Protein AF-A0A8J3U061-F1 (afdb_monomer_lite)

Sequence (105 aa):
MRLLDQWAEHLQRVRLTGVTIFLPFDFSDQCTAWLRVSSPNGSQTTVEAGWSSIEGWSFSPSDFAETATVHDFESVVNASVECDLGDLIAAVAQNRDSFALDASS

Radius of gyration: 13.74 Å; chains: 1; bounding box: 32×28×38 Å

Foldseek 3Di:
DLLLVVVLVVLVVCLVPQDWDWRWDAAAQQKTKIWTWGDNPSWKIKTFIWIARPHSVQDDSNPCPVRPDGDRTDTDPPRMDIDTSVVVSVVSVVVVVVVVVVVVD

pLDDT: mean 90.97, std 7.06, range [54.72, 98.0]

Organism: NCBI:txid58121

Secondary structure (DSSP, 8-state):
-HHHHHHHHHHHHHHHH---EEEEEEE-SS-EEEEEEE-TTSSEEEEEEEEES--TTSS-TTSHHHH----S-EEEEEEEEEEEHHHHHHHHHHHHHHHHHHTT-

Structure (mmCIF, N/CA/C/O backbone):
data_AF-A0A8J3U061-F1
#
_entry.id   AF-A0A8J3U061-F1
#
loop_
_atom_site.group_PDB
_atom_site.id
_atom_site.type_symbol
_atom_site.label_atom_id
_atom_site.label_alt_id
_atom_site.label_comp_id
_atom_site.label_asym_id
_atom_site.label_entity_id
_atom_site.label_seq_id
_atom_site.pdbx_PDB_ins_code
_atom_site.Cartn_x
_atom_site.Cartn_y
_atom_site.Cartn_z
_atom_site.occupancy
_atom_site.B_iso_or_equiv
_atom_site.auth_seq_id
_atom_site.auth_comp_id
_atom_site.auth_asym_id
_atom_site.auth_atom_id
_atom_site.pdbx_PDB_model_num
ATOM 1 N N . MET A 1 1 ? -9.186 -8.210 -10.712 1.00 81.00 1 MET A N 1
ATOM 2 C CA . MET A 1 1 ? -7.958 -7.510 -11.158 1.00 81.00 1 MET A CA 1
ATOM 3 C C . MET A 1 1 ? -6.858 -7.874 -10.174 1.00 81.00 1 MET A C 1
ATOM 5 O O . MET A 1 1 ? -6.948 -7.445 -9.031 1.00 81.00 1 MET A O 1
ATOM 9 N N . ARG A 1 2 ? -5.862 -8.682 -10.579 1.00 89.88 2 ARG A N 1
ATOM 10 C CA . ARG A 1 2 ? -4.987 -9.419 -9.639 1.00 89.88 2 ARG A CA 1
ATOM 11 C C . ARG A 1 2 ? -4.235 -8.537 -8.633 1.00 89.88 2 ARG A C 1
ATOM 13 O O . ARG A 1 2 ? -4.127 -8.932 -7.478 1.00 89.88 2 ARG A O 1
ATOM 20 N N . LEU A 1 3 ? -3.775 -7.353 -9.042 1.00 91.69 3 LEU A N 1
ATOM 21 C CA . LEU A 1 3 ? -3.094 -6.408 -8.148 1.00 91.69 3 LEU A CA 1
ATOM 22 C C . LEU A 1 3 ? -3.984 -5.999 -6.961 1.00 91.69 3 LEU A C 1
ATOM 24 O O . LEU A 1 3 ? -3.554 -6.086 -5.815 1.00 91.69 3 LEU A O 1
ATOM 28 N N . LEU A 1 4 ? -5.243 -5.617 -7.212 1.00 93.38 4 LEU A N 1
ATOM 29 C CA . LEU A 1 4 ? -6.161 -5.225 -6.133 1.00 93.38 4 LEU A CA 1
ATOM 30 C C . LEU A 1 4 ? -6.632 -6.410 -5.289 1.00 93.38 4 LEU A C 1
ATOM 32 O O . LEU A 1 4 ? -6.896 -6.238 -4.102 1.00 93.38 4 LEU A O 1
ATOM 36 N N . ASP A 1 5 ? -6.696 -7.612 -5.868 1.00 92.56 5 ASP A N 1
ATOM 37 C CA . ASP A 1 5 ? -6.931 -8.830 -5.087 1.00 92.56 5 ASP A CA 1
ATOM 38 C C . ASP A 1 5 ? -5.793 -9.044 -4.074 1.00 92.56 5 ASP A C 1
ATOM 40 O O . ASP A 1 5 ? -6.048 -9.248 -2.888 1.00 92.56 5 ASP A O 1
ATOM 44 N N . GLN A 1 6 ? -4.536 -8.870 -4.496 1.00 93.31 6 GLN A N 1
ATOM 45 C CA . GLN A 1 6 ? -3.390 -8.928 -3.587 1.00 93.31 6 GLN A CA 1
ATOM 46 C C . GLN A 1 6 ? -3.387 -7.799 -2.561 1.00 93.31 6 GLN A C 1
ATOM 48 O O . GLN A 1 6 ? -3.091 -8.051 -1.393 1.00 93.31 6 GLN A O 1
ATOM 53 N N . TRP A 1 7 ? -3.742 -6.571 -2.942 1.00 95.56 7 TRP A N 1
ATOM 54 C CA . TRP A 1 7 ? -3.888 -5.480 -1.975 1.00 95.56 7 TRP A CA 1
ATOM 55 C C . TRP A 1 7 ? -4.890 -5.844 -0.875 1.00 95.56 7 TRP A C 1
ATOM 57 O O . TRP A 1 7 ? -4.580 -5.700 0.308 1.00 95.56 7 TRP A O 1
ATOM 67 N N . ALA A 1 8 ? -6.056 -6.380 -1.246 1.00 94.06 8 ALA A N 1
ATOM 68 C CA . ALA A 1 8 ? -7.064 -6.818 -0.288 1.00 94.06 8 ALA A CA 1
ATOM 69 C C . ALA A 1 8 ? -6.529 -7.928 0.636 1.00 94.06 8 ALA A C 1
ATOM 71 O O . ALA A 1 8 ? -6.683 -7.832 1.853 1.00 94.06 8 ALA A O 1
ATOM 72 N N . GLU A 1 9 ? -5.842 -8.940 0.093 1.00 93.25 9 GLU A N 1
ATOM 73 C CA . GLU A 1 9 ? -5.206 -10.012 0.878 1.00 93.25 9 GLU A CA 1
ATOM 74 C C . GLU A 1 9 ? -4.203 -9.461 1.916 1.00 93.25 9 GLU A C 1
ATOM 76 O O . GLU A 1 9 ? -4.135 -9.952 3.047 1.00 93.25 9 GLU A O 1
ATOM 81 N N . HIS A 1 10 ? -3.434 -8.424 1.569 1.00 92.94 10 HIS A N 1
ATOM 82 C CA . HIS A 1 10 ? -2.471 -7.808 2.488 1.00 92.94 10 HIS A CA 1
ATOM 83 C C . HIS A 1 10 ? -3.147 -6.934 3.542 1.00 92.94 10 HIS A C 1
ATOM 85 O O . HIS A 1 10 ? -2.778 -7.002 4.713 1.00 92.94 10 HIS A O 1
ATOM 91 N N . LEU A 1 11 ? -4.168 -6.161 3.172 1.00 94.25 11 LEU A N 1
ATOM 92 C CA . LEU A 1 11 ? -4.932 -5.355 4.128 1.00 94.25 11 LEU A CA 1
ATOM 93 C C . LEU A 1 11 ? -5.663 -6.231 5.158 1.00 94.25 11 LEU A C 1
ATOM 95 O O . LEU A 1 11 ? -5.726 -5.882 6.336 1.00 94.25 11 LEU A O 1
ATOM 99 N N . GLN A 1 12 ? -6.141 -7.416 4.759 1.00 92.88 12 GLN A N 1
ATOM 100 C CA . GLN A 1 12 ? -6.670 -8.398 5.714 1.00 92.88 12 GLN A CA 1
ATOM 101 C C . GLN A 1 12 ? -5.591 -8.897 6.685 1.00 92.88 12 GLN A C 1
ATOM 103 O O . GLN A 1 12 ? -5.875 -9.083 7.867 1.00 92.88 12 GLN A O 1
ATOM 108 N N . ARG A 1 13 ? -4.340 -9.071 6.233 1.00 89.31 13 ARG A N 1
ATOM 109 C CA . ARG A 1 13 ? -3.226 -9.410 7.134 1.00 89.31 13 ARG A CA 1
ATOM 110 C C . ARG A 1 13 ? -2.955 -8.301 8.142 1.00 89.31 13 ARG A C 1
ATOM 112 O O . ARG A 1 13 ? -2.862 -8.614 9.324 1.00 89.31 13 ARG A O 1
ATOM 119 N N . VAL A 1 14 ? -2.919 -7.037 7.712 1.00 89.50 14 VAL A N 1
ATOM 120 C CA . VAL A 1 14 ? -2.782 -5.877 8.618 1.00 89.50 14 VAL A CA 1
ATOM 121 C C . VAL A 1 14 ? -3.831 -5.934 9.726 1.00 89.50 14 VAL A C 1
ATOM 123 O O . VAL A 1 14 ? -3.495 -5.803 10.899 1.00 89.50 14 VAL A O 1
ATOM 126 N N . ARG A 1 15 ? -5.089 -6.218 9.373 1.00 87.69 15 ARG A N 1
ATOM 127 C CA . ARG A 1 15 ? -6.191 -6.330 10.338 1.00 87.69 15 ARG A CA 1
ATOM 128 C C . ARG A 1 15 ? -5.972 -7.423 11.389 1.00 87.69 15 ARG A C 1
ATOM 130 O O . ARG A 1 15 ? -6.385 -7.257 12.532 1.00 87.69 15 ARG A O 1
ATOM 137 N N . LEU A 1 16 ? -5.372 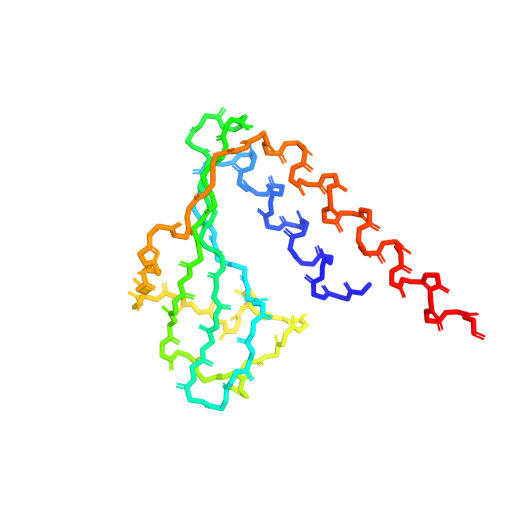-8.548 10.999 1.00 87.00 16 LEU A N 1
ATOM 138 C CA . LEU A 1 16 ? -5.193 -9.717 11.866 1.00 87.00 16 LEU A CA 1
ATOM 139 C C . LEU A 1 16 ? -3.927 -9.649 12.724 1.00 87.00 16 LEU A C 1
ATOM 141 O O . LEU A 1 16 ? -3.910 -10.207 13.818 1.00 87.00 16 LEU A O 1
ATOM 145 N N . THR A 1 17 ? -2.864 -9.021 12.223 1.00 87.25 17 THR A N 1
ATOM 146 C CA . THR A 1 17 ? -1.531 -9.094 12.841 1.00 87.25 17 THR A CA 1
ATOM 147 C C . THR A 1 17 ? -0.971 -7.741 13.270 1.00 87.25 17 THR A C 1
ATOM 149 O O . THR A 1 17 ? 0.035 -7.712 13.974 1.00 87.25 17 THR A O 1
ATOM 152 N N . GLY A 1 18 ? -1.581 -6.630 12.848 1.00 85.00 18 GLY A N 1
ATOM 153 C CA . GLY A 1 18 ? -1.094 -5.273 13.114 1.00 85.00 18 GLY A CA 1
ATOM 154 C C . GLY A 1 18 ? 0.214 -4.924 12.396 1.00 85.00 18 GLY A C 1
ATOM 155 O O . GLY A 1 18 ? 0.848 -3.923 12.723 1.00 85.00 18 GLY A O 1
ATOM 156 N N . VAL A 1 19 ? 0.651 -5.751 11.439 1.00 89.25 19 VAL A N 1
ATOM 157 C CA . VAL A 1 19 ? 1.899 -5.525 10.696 1.00 89.25 19 VAL A CA 1
ATOM 158 C C . VAL A 1 19 ? 1.783 -4.336 9.749 1.00 89.25 19 VAL A C 1
ATOM 160 O O . VAL A 1 19 ? 0.703 -4.016 9.255 1.00 89.25 19 VAL A O 1
ATOM 163 N N . THR A 1 20 ? 2.924 -3.724 9.445 1.00 92.88 20 THR A N 1
ATOM 164 C CA . THR A 1 20 ? 3.046 -2.765 8.344 1.00 92.88 20 THR A CA 1
ATOM 165 C C . THR A 1 20 ? 3.207 -3.512 7.023 1.00 92.88 20 THR A C 1
ATOM 167 O O . THR A 1 20 ? 3.977 -4.470 6.941 1.00 92.88 20 THR A O 1
ATOM 170 N N . ILE A 1 21 ? 2.509 -3.061 5.984 1.00 94.69 21 ILE A N 1
ATOM 171 C CA . ILE A 1 21 ? 2.625 -3.578 4.613 1.00 94.69 21 ILE A CA 1
ATOM 172 C C . ILE A 1 21 ? 2.968 -2.451 3.635 1.00 94.69 21 ILE A C 1
ATOM 174 O O . ILE A 1 21 ? 2.802 -1.271 3.951 1.00 94.69 21 ILE A O 1
ATOM 178 N N . PHE A 1 22 ? 3.382 -2.836 2.429 1.00 95.88 22 PHE A N 1
ATOM 179 C CA . PHE A 1 22 ? 3.634 -1.929 1.314 1.00 95.88 22 PHE A CA 1
ATOM 180 C C . PHE A 1 22 ? 2.809 -2.355 0.099 1.00 95.88 22 PHE A C 1
ATOM 182 O O . PHE A 1 22 ? 2.779 -3.537 -0.237 1.00 95.88 22 PHE A O 1
ATOM 189 N N . LEU A 1 23 ? 2.130 -1.402 -0.541 1.00 96.44 23 LEU A N 1
ATOM 190 C CA . LEU A 1 23 ? 1.254 -1.634 -1.693 1.00 96.44 23 LEU A CA 1
ATOM 191 C C . LEU A 1 23 ? 1.724 -0.784 -2.892 1.00 96.44 23 LEU A C 1
ATOM 193 O O . LEU A 1 23 ? 1.690 0.444 -2.784 1.00 96.44 23 LEU A O 1
ATOM 197 N N . PRO A 1 24 ? 2.175 -1.378 -4.013 1.00 96.12 24 PRO A N 1
ATOM 198 C CA . PRO A 1 24 ? 2.754 -0.627 -5.131 1.00 96.12 24 PRO A CA 1
ATOM 199 C C . PRO A 1 24 ? 1.671 -0.066 -6.052 1.00 96.12 24 PRO A C 1
ATOM 201 O O . PRO A 1 24 ? 0.759 -0.806 -6.431 1.00 96.12 24 PRO A O 1
ATOM 204 N N . PHE A 1 25 ? 1.776 1.209 -6.440 1.00 93.56 25 PHE A N 1
ATOM 205 C CA . PHE A 1 25 ? 0.758 1.887 -7.260 1.00 93.56 25 PHE A CA 1
ATOM 206 C C . PHE A 1 25 ? 1.287 2.675 -8.471 1.00 93.56 25 PHE A C 1
ATOM 208 O O . PHE A 1 25 ? 0.483 3.039 -9.326 1.00 93.56 25 PHE A O 1
ATOM 215 N N . ASP A 1 26 ? 2.597 2.913 -8.576 1.00 92.69 26 ASP A N 1
ATOM 216 C CA . ASP A 1 26 ? 3.238 3.510 -9.758 1.00 92.69 26 ASP A CA 1
ATOM 217 C C . ASP 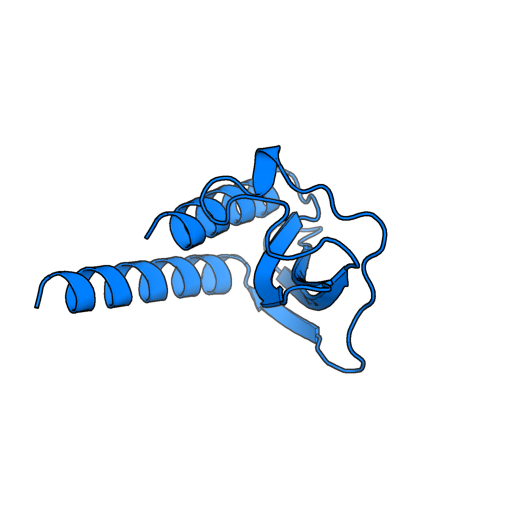A 1 26 ? 4.552 2.773 -10.047 1.00 92.69 26 ASP A C 1
ATOM 219 O O . ASP A 1 26 ? 5.379 2.619 -9.148 1.00 92.69 26 ASP A O 1
ATOM 223 N N . PHE A 1 27 ? 4.721 2.297 -11.281 1.00 91.00 27 PHE A N 1
ATOM 224 C CA . PHE A 1 27 ? 5.770 1.361 -11.701 1.00 91.00 27 PHE A CA 1
ATOM 225 C C . PHE A 1 27 ? 6.706 2.042 -12.702 1.00 91.00 27 PHE A C 1
ATOM 227 O O . PHE A 1 27 ? 6.744 1.687 -13.880 1.00 91.00 27 PHE A O 1
ATOM 234 N N . SER A 1 28 ? 7.429 3.058 -12.239 1.00 89.19 28 SER A N 1
ATOM 235 C CA . SER A 1 28 ? 8.423 3.753 -13.057 1.00 89.19 28 SER A CA 1
ATOM 236 C C . SER A 1 28 ? 9.653 2.869 -13.297 1.00 89.19 28 SER A C 1
ATOM 238 O O . SER A 1 28 ? 9.974 1.982 -12.505 1.00 89.19 28 SER A O 1
ATOM 240 N N . ASP A 1 29 ? 10.381 3.123 -14.386 1.00 88.31 29 ASP A N 1
ATOM 241 C CA . ASP A 1 29 ? 11.561 2.329 -14.749 1.00 88.31 29 ASP A CA 1
ATOM 242 C C . ASP A 1 29 ? 12.651 2.372 -13.668 1.00 88.31 29 ASP A C 1
ATOM 244 O O . ASP A 1 29 ? 13.347 1.385 -13.461 1.00 88.31 29 ASP A O 1
ATOM 248 N N . GLN A 1 30 ? 12.771 3.502 -12.962 1.00 89.50 30 GLN A N 1
ATOM 249 C CA . GLN A 1 30 ? 13.868 3.769 -12.023 1.00 89.50 30 GLN A CA 1
ATOM 250 C C . GLN A 1 30 ? 13.471 3.662 -10.546 1.00 89.50 30 GLN A C 1
ATOM 252 O O . GLN A 1 30 ? 14.339 3.697 -9.677 1.00 89.50 30 GLN A O 1
ATOM 257 N N . CYS A 1 31 ? 12.176 3.615 -10.243 1.00 92.81 31 CYS A N 1
ATOM 258 C CA . CYS A 1 31 ? 11.654 3.548 -8.880 1.00 92.81 31 CYS A CA 1
ATOM 259 C C . CYS A 1 31 ? 10.187 3.116 -8.891 1.00 92.81 31 CYS A C 1
ATOM 261 O O . CYS A 1 31 ? 9.516 3.161 -9.919 1.00 92.81 31 CYS A O 1
ATOM 263 N N . THR A 1 32 ? 9.663 2.752 -7.728 1.00 95.06 32 THR A N 1
ATOM 264 C CA . THR A 1 32 ? 8.250 2.397 -7.572 1.00 95.06 32 THR A CA 1
ATOM 265 C C . THR A 1 32 ? 7.637 3.259 -6.479 1.00 95.06 32 THR A C 1
ATOM 267 O O . THR A 1 32 ? 8.259 3.467 -5.431 1.00 95.06 32 THR A O 1
ATOM 270 N N . ALA A 1 33 ? 6.422 3.760 -6.707 1.00 96.44 33 ALA A N 1
ATOM 271 C CA . ALA A 1 33 ? 5.646 4.412 -5.659 1.00 96.44 33 ALA A CA 1
ATOM 272 C C . ALA A 1 33 ? 4.868 3.372 -4.851 1.00 96.44 33 ALA A C 1
ATOM 274 O O . ALA A 1 33 ? 4.202 2.489 -5.405 1.00 96.44 33 ALA A O 1
ATOM 275 N N . TRP A 1 34 ? 4.925 3.508 -3.531 1.00 97.25 34 TRP A N 1
ATOM 276 C CA . TRP A 1 34 ? 4.317 2.581 -2.585 1.00 97.25 34 TRP A CA 1
ATOM 277 C C . TRP A 1 34 ? 3.429 3.318 -1.593 1.00 97.25 34 TRP A C 1
ATOM 279 O O . TRP A 1 34 ? 3.734 4.432 -1.165 1.00 97.25 34 TRP A O 1
ATOM 289 N N . LEU A 1 35 ? 2.357 2.654 -1.174 1.00 97.62 35 LEU A N 1
ATOM 290 C CA . LEU A 1 35 ? 1.618 3.006 0.029 1.00 97.62 35 LEU A CA 1
ATOM 291 C C . LEU A 1 35 ? 2.151 2.167 1.189 1.00 97.62 35 LEU A C 1
ATOM 293 O O . LEU A 1 35 ? 2.017 0.942 1.171 1.00 97.62 35 LEU A O 1
ATOM 297 N N . ARG A 1 36 ? 2.724 2.813 2.204 1.00 97.19 36 ARG A N 1
ATOM 298 C CA . ARG A 1 36 ? 3.005 2.193 3.501 1.00 97.19 36 ARG A CA 1
ATOM 299 C C . ARG A 1 36 ? 1.732 2.235 4.334 1.00 97.19 36 ARG A C 1
ATOM 301 O O . ARG A 1 36 ? 1.244 3.315 4.653 1.00 97.19 36 ARG A O 1
ATOM 308 N N . VAL A 1 37 ? 1.202 1.068 4.688 1.00 96.50 37 VAL A N 1
ATOM 309 C CA . VAL A 1 37 ? -0.022 0.946 5.491 1.00 96.50 37 VAL A CA 1
ATOM 310 C C . VAL A 1 37 ? 0.321 0.315 6.827 1.00 96.50 37 VAL A C 1
ATOM 312 O O . VAL A 1 37 ? 0.902 -0.768 6.869 1.00 96.50 37 VAL A O 1
ATOM 315 N N . SER A 1 38 ? -0.056 0.978 7.915 1.00 94.06 38 SER A N 1
ATOM 316 C CA . SER A 1 38 ? 0.112 0.465 9.277 1.00 94.06 38 SER A CA 1
ATOM 317 C C . SER A 1 38 ? -1.182 0.619 10.071 1.00 94.06 38 SER A C 1
ATOM 319 O O . SER A 1 38 ? -1.865 1.636 9.954 1.00 94.06 38 SER A O 1
ATOM 321 N N . SER A 1 39 ? -1.544 -0.395 10.862 1.00 92.62 39 SER A N 1
ATOM 322 C CA . SER A 1 39 ? -2.689 -0.347 11.784 1.00 92.62 39 SER A CA 1
ATOM 323 C C . SER A 1 39 ? -2.325 -1.031 13.103 1.00 92.62 39 SER A C 1
ATOM 325 O O . SER A 1 39 ? -2.597 -2.219 13.276 1.00 92.62 39 SER A O 1
ATOM 327 N N . PRO A 1 40 ? -1.719 -0.309 14.061 1.00 85.19 40 PRO A N 1
ATOM 328 C CA . PRO A 1 40 ? -1.295 -0.903 15.331 1.00 85.19 40 PRO A CA 1
ATOM 329 C C . PRO A 1 40 ? -2.447 -1.537 16.126 1.00 85.19 40 PRO A C 1
ATOM 331 O O . PRO A 1 40 ? -2.239 -2.496 16.861 1.00 85.19 40 PRO A O 1
ATOM 334 N N . ASN A 1 41 ? -3.666 -1.008 15.963 1.00 83.75 41 ASN A N 1
ATOM 335 C CA . ASN A 1 41 ? -4.853 -1.406 16.725 1.00 83.75 41 ASN A CA 1
ATOM 336 C C . ASN A 1 41 ? -5.892 -2.177 15.884 1.00 83.75 41 ASN A C 1
ATOM 338 O O . ASN A 1 41 ? -6.974 -2.476 16.384 1.00 83.75 41 ASN A O 1
ATOM 342 N N . GLY A 1 42 ? -5.604 -2.460 14.606 1.00 79.06 42 GLY A N 1
ATOM 343 C CA . GLY A 1 42 ? -6.495 -3.195 13.695 1.00 79.06 42 GLY A CA 1
ATOM 344 C C . GLY A 1 42 ? -7.783 -2.467 13.275 1.00 79.06 42 GLY A C 1
ATOM 345 O O . GLY A 1 42 ? -8.641 -3.085 12.641 1.00 79.06 42 GLY A O 1
ATOM 346 N N . SER A 1 43 ? -7.939 -1.186 13.630 1.00 86.69 43 SER A N 1
ATOM 347 C CA . SER A 1 43 ? -9.088 -0.338 13.274 1.00 86.69 43 SER A CA 1
ATOM 348 C C . SER A 1 43 ? -8.643 0.937 12.564 1.00 86.69 43 SER A C 1
ATOM 350 O O . SER A 1 43 ? -8.801 1.048 11.356 1.00 86.69 43 SER A O 1
ATOM 352 N N . GLN A 1 44 ? -8.012 1.873 13.274 1.00 93.25 44 GLN A N 1
ATOM 353 C CA . GLN A 1 44 ? -7.382 3.035 12.652 1.00 93.25 44 GLN A CA 1
ATOM 354 C C . GLN A 1 44 ? -6.121 2.616 11.907 1.00 93.25 44 GLN A C 1
ATOM 356 O O . GLN A 1 44 ? -5.275 1.893 12.446 1.00 93.25 44 GLN A O 1
ATOM 361 N N . THR A 1 45 ? -5.992 3.088 10.674 1.00 95.19 45 THR A N 1
ATOM 362 C CA . THR A 1 45 ? -4.820 2.872 9.841 1.00 95.19 45 THR A CA 1
ATOM 363 C C . THR A 1 45 ? -4.240 4.206 9.399 1.00 95.19 45 THR A C 1
ATOM 365 O O . THR A 1 45 ? -4.969 5.152 9.103 1.00 95.19 45 THR A O 1
ATOM 368 N N . THR A 1 46 ? -2.917 4.257 9.319 1.00 96.81 46 THR A N 1
ATOM 369 C CA . THR A 1 46 ? -2.189 5.331 8.650 1.00 96.81 46 THR A CA 1
ATOM 370 C C . THR A 1 46 ? -1.713 4.807 7.303 1.00 96.81 46 THR A C 1
ATOM 372 O O . THR A 1 46 ? -1.103 3.733 7.235 1.00 96.81 46 THR A O 1
ATOM 375 N N . VAL A 1 47 ? -2.002 5.560 6.245 1.00 97.38 47 VAL A N 1
ATOM 376 C CA . VAL A 1 47 ? -1.537 5.303 4.881 1.00 97.38 47 VAL A CA 1
ATOM 377 C C . VAL A 1 47 ? -0.612 6.436 4.468 1.00 97.38 47 VAL A C 1
ATOM 379 O O . VAL A 1 47 ? -1.026 7.592 4.443 1.00 97.38 47 VAL A O 1
ATOM 382 N N . GLU A 1 48 ? 0.625 6.105 4.116 1.00 98.00 48 GLU A N 1
ATOM 383 C CA . GLU A 1 48 ? 1.631 7.064 3.660 1.00 98.00 48 GLU A CA 1
ATOM 384 C C . GLU A 1 48 ? 2.077 6.728 2.243 1.00 98.00 48 GLU A C 1
ATOM 386 O O . GLU A 1 48 ? 2.466 5.592 1.971 1.00 98.00 48 GLU A O 1
ATOM 391 N N . ALA A 1 49 ? 2.068 7.713 1.349 1.00 97.75 49 ALA A N 1
ATOM 392 C CA . ALA A 1 49 ? 2.667 7.567 0.031 1.00 97.75 49 ALA A CA 1
ATOM 393 C C . ALA A 1 49 ? 4.169 7.862 0.092 1.00 97.75 49 ALA A C 1
ATOM 395 O O . ALA A 1 49 ? 4.617 8.799 0.758 1.00 97.75 49 ALA A O 1
ATOM 396 N N . GLY A 1 50 ? 4.948 7.071 -0.633 1.00 97.31 50 GLY A N 1
ATOM 397 C CA . GLY A 1 50 ? 6.392 7.215 -0.698 1.00 97.31 50 GLY A CA 1
ATOM 398 C C . GLY A 1 50 ? 6.999 6.484 -1.881 1.00 97.31 50 GLY A C 1
ATOM 399 O O . GLY A 1 50 ? 6.293 5.900 -2.705 1.00 97.31 50 GLY A O 1
ATOM 400 N N . TRP A 1 51 ? 8.321 6.518 -1.936 1.00 96.94 51 TRP A N 1
ATOM 401 C CA . TRP A 1 51 ? 9.121 5.924 -2.997 1.00 96.94 51 TRP A CA 1
ATOM 402 C C . TRP A 1 51 ? 10.055 4.861 -2.436 1.00 96.94 51 TRP A C 1
ATOM 404 O O . TRP A 1 51 ? 10.449 4.909 -1.274 1.00 96.94 51 TRP A O 1
ATOM 414 N N . SER A 1 52 ? 10.414 3.909 -3.284 1.00 96.38 52 SER A N 1
ATOM 415 C CA . SER A 1 52 ? 11.525 2.985 -3.072 1.00 96.38 52 SER A CA 1
ATOM 416 C C . SER A 1 52 ? 12.297 2.867 -4.379 1.00 96.38 52 SER A C 1
ATOM 418 O O . SER A 1 52 ? 11.70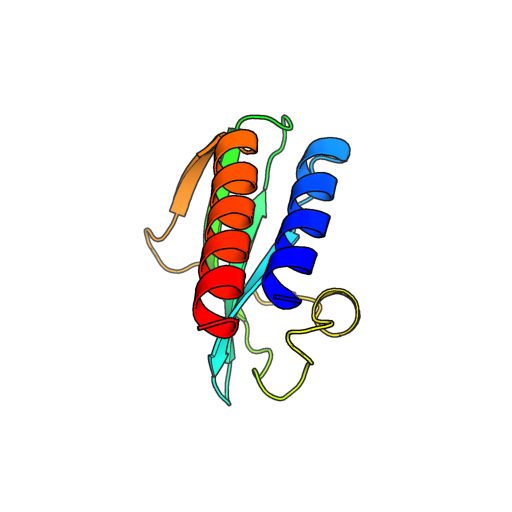8 2.981 -5.459 1.00 96.38 52 SER A O 1
ATOM 420 N N . SER A 1 53 ? 13.602 2.614 -4.288 1.00 95.38 53 SER A N 1
ATOM 421 C CA . SER A 1 53 ? 14.480 2.445 -5.452 1.00 95.38 53 SER A CA 1
ATOM 422 C C . SER A 1 53 ? 14.241 1.126 -6.196 1.00 95.38 53 SER A C 1
ATOM 424 O O . SER A 1 53 ? 14.942 0.839 -7.161 1.00 95.38 53 SER A O 1
ATOM 426 N N . ILE A 1 54 ? 13.277 0.304 -5.760 1.00 92.81 54 ILE A N 1
ATOM 427 C CA . ILE A 1 54 ? 12.838 -0.880 -6.504 1.00 92.81 54 ILE A CA 1
ATOM 428 C C . ILE A 1 54 ? 12.304 -0.428 -7.866 1.00 92.81 54 ILE A C 1
ATOM 430 O O . ILE A 1 54 ? 11.301 0.282 -7.951 1.00 92.81 54 ILE A O 1
ATOM 434 N N . GLU A 1 55 ? 12.965 -0.859 -8.932 1.00 92.88 55 GLU A N 1
ATOM 435 C CA . GLU A 1 55 ? 12.579 -0.574 -10.313 1.00 92.88 55 GLU A CA 1
ATOM 436 C C . GLU A 1 55 ? 11.255 -1.277 -10.649 1.00 92.88 55 GLU A C 1
ATOM 438 O O . GLU A 1 55 ? 11.088 -2.465 -10.360 1.00 92.88 55 GLU A O 1
ATOM 443 N N . GLY A 1 56 ? 10.307 -0.580 -11.279 1.00 87.44 56 GLY A N 1
ATOM 444 C CA . GLY A 1 56 ? 8.959 -1.103 -11.539 1.00 87.44 56 GLY A CA 1
ATOM 445 C C . GLY A 1 56 ? 8.914 -2.304 -12.490 1.00 87.44 56 GLY A C 1
ATOM 446 O O . GLY A 1 56 ? 7.964 -3.082 -12.452 1.00 87.44 56 GLY A O 1
ATOM 447 N N . TRP A 1 57 ? 9.954 -2.495 -13.309 1.00 87.31 57 TRP A N 1
ATOM 448 C CA . TRP A 1 57 ? 10.109 -3.662 -14.185 1.00 87.31 57 TRP A CA 1
ATOM 449 C C . TRP A 1 57 ? 10.738 -4.875 -13.483 1.00 87.31 57 TRP A C 1
ATOM 451 O O . TRP A 1 57 ? 10.718 -5.976 -14.035 1.00 87.31 57 TRP A O 1
ATOM 461 N N . SER A 1 58 ? 11.309 -4.695 -12.287 1.00 88.75 58 SER A N 1
ATOM 462 C CA . SER A 1 58 ? 12.058 -5.747 -11.584 1.00 88.75 58 SER A CA 1
ATOM 463 C C . SER A 1 58 ? 11.164 -6.798 -10.916 1.00 88.75 58 SER A C 1
ATOM 465 O O . SER A 1 58 ? 11.650 -7.859 -10.524 1.00 88.75 58 SER A O 1
ATOM 467 N N . PHE A 1 59 ? 9.859 -6.536 -10.809 1.00 87.25 59 PHE A N 1
ATOM 468 C CA . PHE A 1 59 ? 8.901 -7.426 -10.164 1.00 87.25 59 PHE A CA 1
ATOM 469 C C . PHE A 1 59 ? 7.564 -7.458 -10.910 1.00 87.25 59 PHE A C 1
ATOM 471 O O . PHE A 1 59 ? 7.216 -6.545 -11.655 1.00 87.25 59 PHE A O 1
ATOM 478 N N . SER A 1 60 ? 6.795 -8.532 -10.714 1.00 86.94 60 SER A N 1
ATOM 479 C CA . SER A 1 60 ? 5.470 -8.640 -11.324 1.00 86.94 60 SER A CA 1
ATOM 480 C C . SER A 1 60 ? 4.426 -7.942 -10.450 1.00 86.94 60 SER A C 1
ATOM 482 O O . SER A 1 60 ? 4.254 -8.349 -9.299 1.00 86.94 60 SER A O 1
ATOM 484 N N . PRO A 1 61 ? 3.631 -6.986 -10.969 1.00 85.00 61 PRO A N 1
ATOM 485 C CA . PRO A 1 61 ? 2.526 -6.394 -10.210 1.00 85.00 61 PRO A CA 1
ATOM 486 C C . PRO A 1 61 ? 1.484 -7.424 -9.751 1.00 85.00 61 PRO A C 1
ATOM 488 O O . PRO A 1 61 ? 0.768 -7.202 -8.781 1.00 85.00 61 PRO A O 1
ATOM 491 N N . SER A 1 62 ? 1.382 -8.562 -10.445 1.00 84.81 62 SER A N 1
ATOM 492 C CA . SER A 1 62 ? 0.492 -9.664 -10.073 1.00 84.81 62 SER A CA 1
ATOM 493 C C . SER A 1 62 ? 1.053 -10.585 -8.986 1.00 84.81 62 SER A C 1
ATOM 495 O O . SER A 1 62 ? 0.354 -11.530 -8.612 1.00 84.81 62 SER A O 1
ATOM 497 N N . ASP A 1 63 ? 2.288 -10.345 -8.526 1.00 86.44 63 ASP A N 1
ATOM 498 C CA . ASP A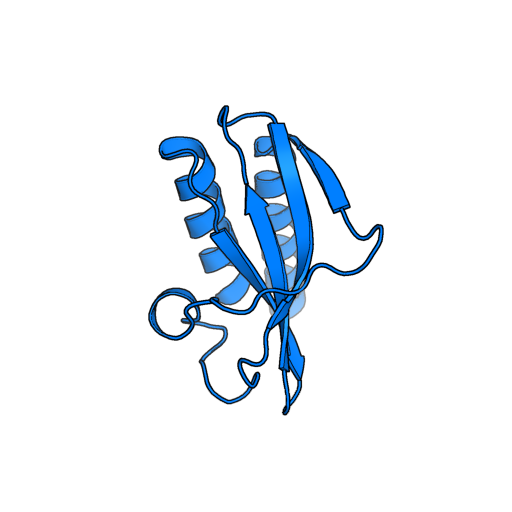 1 63 ? 2.988 -11.133 -7.506 1.00 86.44 63 ASP A CA 1
ATOM 499 C C . ASP A 1 63 ? 4.003 -10.332 -6.674 1.00 86.44 63 ASP A C 1
ATOM 501 O O . ASP A 1 63 ? 5.052 -10.831 -6.262 1.00 86.44 63 ASP A O 1
ATOM 505 N N . PHE A 1 64 ? 3.707 -9.055 -6.423 1.00 87.81 64 PHE A N 1
ATOM 506 C CA . PHE A 1 64 ? 4.657 -8.136 -5.785 1.00 87.81 64 PHE A CA 1
ATOM 507 C C . PHE A 1 64 ? 5.051 -8.570 -4.364 1.00 87.81 64 PHE A C 1
ATOM 509 O O . PHE A 1 64 ? 6.135 -8.257 -3.895 1.00 87.81 64 PHE A O 1
ATOM 516 N N . ALA A 1 65 ? 4.186 -9.308 -3.673 1.00 78.94 65 ALA A N 1
ATOM 517 C CA . ALA A 1 65 ? 4.408 -9.746 -2.300 1.00 78.94 65 ALA A CA 1
ATOM 518 C C . ALA A 1 65 ? 5.551 -10.751 -2.137 1.00 78.94 65 ALA A C 1
ATOM 520 O O . ALA A 1 65 ? 6.223 -10.753 -1.108 1.00 78.94 65 ALA A O 1
ATOM 521 N N . GLU A 1 66 ? 5.740 -11.622 -3.128 1.00 74.69 66 GLU A N 1
ATOM 522 C CA . GLU A 1 66 ? 6.825 -12.606 -3.131 1.00 74.69 66 GLU A CA 1
ATOM 523 C C . GLU A 1 66 ? 8.106 -12.031 -3.740 1.00 74.69 66 GLU A C 1
ATOM 525 O O . GLU A 1 66 ? 9.205 -12.507 -3.460 1.00 74.69 66 GLU A O 1
ATOM 530 N N . THR A 1 67 ? 7.968 -10.992 -4.566 1.00 75.44 67 THR A N 1
ATOM 531 C CA . THR A 1 67 ? 9.033 -10.514 -5.453 1.00 75.44 67 THR A CA 1
ATOM 532 C C . THR A 1 67 ? 9.606 -9.149 -5.074 1.00 75.44 67 THR A C 1
ATOM 534 O O . THR A 1 67 ? 10.692 -8.810 -5.536 1.00 75.44 67 THR A O 1
ATOM 537 N N . ALA A 1 68 ? 8.942 -8.385 -4.205 1.00 82.50 68 ALA A N 1
ATOM 538 C CA . ALA A 1 68 ? 9.389 -7.066 -3.776 1.00 82.50 68 ALA A CA 1
ATOM 539 C C . ALA A 1 68 ? 9.408 -6.955 -2.245 1.00 82.50 68 ALA A C 1
ATOM 541 O O . ALA A 1 68 ? 8.399 -7.132 -1.565 1.00 82.50 68 ALA A O 1
ATOM 542 N N . THR A 1 69 ? 10.578 -6.627 -1.692 1.00 88.44 69 THR A N 1
ATOM 543 C CA . THR A 1 69 ? 10.742 -6.319 -0.265 1.00 88.44 69 THR A CA 1
ATOM 544 C C . THR A 1 69 ? 11.264 -4.896 -0.118 1.00 88.44 69 THR A C 1
ATOM 546 O O . THR A 1 69 ? 12.392 -4.595 -0.501 1.00 88.44 69 THR A O 1
ATOM 549 N N . VAL A 1 70 ? 10.430 -4.011 0.427 1.00 92.69 70 VAL A N 1
ATOM 550 C CA . VAL A 1 70 ? 10.748 -2.585 0.569 1.00 92.69 70 VAL A CA 1
ATOM 551 C C . VAL A 1 70 ? 11.614 -2.358 1.811 1.00 92.69 70 VAL A C 1
ATOM 553 O O . VAL A 1 70 ? 11.175 -2.610 2.934 1.00 92.69 70 VAL A O 1
ATOM 556 N N . HIS A 1 71 ? 12.835 -1.854 1.616 1.00 92.81 71 HIS A N 1
ATOM 557 C CA . HIS A 1 71 ? 13.794 -1.573 2.697 1.00 92.81 71 HIS A CA 1
ATOM 558 C C . HIS A 1 71 ? 14.220 -0.101 2.784 1.00 92.81 71 HIS A C 1
ATOM 560 O O . HIS A 1 71 ? 14.695 0.338 3.828 1.00 92.81 71 HIS A O 1
ATOM 566 N N . ASP A 1 72 ? 14.037 0.658 1.708 1.00 95.38 72 ASP A N 1
ATOM 567 C CA . ASP A 1 72 ? 14.529 2.020 1.492 1.00 95.38 72 ASP A CA 1
ATOM 568 C C . ASP A 1 72 ? 13.375 3.014 1.274 1.00 95.38 72 ASP A C 1
ATOM 570 O O . ASP A 1 72 ? 13.476 3.941 0.480 1.00 95.38 72 ASP A O 1
ATOM 574 N N . PHE A 1 73 ? 12.247 2.794 1.955 1.00 96.44 73 PHE A N 1
ATOM 575 C CA . PHE A 1 73 ? 11.055 3.623 1.785 1.00 96.44 73 PHE A CA 1
ATOM 576 C C . PHE A 1 73 ? 11.290 5.077 2.216 1.00 96.44 73 PHE A C 1
ATOM 578 O O . PHE A 1 73 ? 11.561 5.348 3.390 1.00 96.44 73 PHE A O 1
ATOM 585 N N . GLU A 1 74 ? 11.066 6.008 1.292 1.00 96.75 74 GLU A N 1
ATOM 586 C CA . GLU A 1 74 ? 11.097 7.449 1.532 1.00 96.75 74 GLU A CA 1
ATOM 587 C C . GLU A 1 74 ? 9.687 8.047 1.423 1.00 96.75 74 GLU A C 1
ATOM 589 O O . GLU A 1 74 ? 9.099 8.098 0.341 1.00 96.75 74 GLU A O 1
ATOM 594 N N . SER A 1 75 ? 9.132 8.517 2.547 1.00 96.38 75 SER A N 1
ATOM 595 C CA . SER A 1 75 ? 7.811 9.161 2.572 1.00 96.38 75 SER A CA 1
ATOM 596 C C . SER A 1 75 ? 7.812 10.473 1.782 1.00 96.38 75 SER A C 1
ATOM 598 O O . SER A 1 75 ? 8.687 11.323 1.961 1.00 96.38 75 SER A O 1
ATOM 600 N N . VAL A 1 76 ? 6.761 10.702 0.994 1.00 96.44 76 VAL A N 1
ATOM 601 C CA . VAL A 1 76 ? 6.487 12.023 0.421 1.00 96.44 76 VAL A CA 1
ATOM 602 C C . VAL A 1 76 ? 5.956 12.945 1.522 1.00 96.44 76 VAL A C 1
ATOM 604 O O . VAL A 1 76 ? 5.054 12.597 2.289 1.00 96.44 76 VAL A O 1
ATOM 607 N N . VAL A 1 77 ? 6.520 14.151 1.605 1.00 94.19 77 VAL A N 1
ATOM 608 C CA . VAL A 1 77 ? 6.147 15.152 2.613 1.00 94.19 77 VAL A CA 1
ATOM 609 C C . VAL A 1 77 ? 4.654 15.479 2.512 1.00 94.19 77 VAL A C 1
ATOM 611 O O . VAL A 1 77 ? 4.158 15.811 1.438 1.00 94.19 77 VAL A O 1
ATOM 614 N N . ASN A 1 78 ? 3.951 15.422 3.647 1.00 93.69 78 ASN A N 1
ATOM 615 C CA . ASN A 1 78 ? 2.507 15.668 3.768 1.00 93.69 78 ASN A CA 1
ATOM 616 C C . ASN A 1 78 ? 1.607 14.721 2.948 1.00 93.69 78 ASN A C 1
ATOM 618 O O . ASN A 1 78 ? 0.433 15.027 2.750 1.00 93.69 78 ASN A O 1
ATOM 622 N N . ALA A 1 79 ? 2.115 13.570 2.500 1.00 95.88 79 ALA A N 1
ATOM 623 C CA . ALA A 1 79 ? 1.334 12.564 1.780 1.00 95.88 79 ALA A CA 1
ATOM 624 C C . ALA A 1 79 ? 0.914 11.408 2.703 1.00 95.88 79 ALA A C 1
ATOM 626 O O . ALA A 1 79 ? 1.189 10.241 2.429 1.00 95.88 79 ALA A O 1
ATOM 627 N N . SER A 1 80 ? 0.277 11.752 3.823 1.00 96.81 80 SER A N 1
ATOM 628 C CA . SER A 1 80 ? -0.225 10.799 4.813 1.00 96.81 80 SER A CA 1
ATOM 629 C C . SER A 1 80 ? -1.696 11.059 5.107 1.00 96.81 80 SER A C 1
ATOM 631 O O . SER A 1 80 ? -2.125 12.214 5.170 1.00 96.81 80 SER A O 1
ATOM 633 N N . VAL A 1 81 ? -2.464 9.989 5.294 1.00 96.81 81 VAL A N 1
ATOM 634 C CA . VAL A 1 81 ? -3.866 10.044 5.707 1.00 96.81 81 VAL A CA 1
ATOM 635 C C . VAL A 1 81 ? -4.138 9.006 6.789 1.00 96.81 81 VAL A C 1
ATOM 637 O O . VAL A 1 81 ? -3.648 7.877 6.732 1.00 96.81 81 VAL A O 1
ATOM 640 N N . GLU A 1 82 ? -4.943 9.394 7.772 1.00 96.62 82 GLU A N 1
ATOM 641 C CA . GLU A 1 82 ? -5.529 8.473 8.742 1.00 96.62 82 GLU A CA 1
ATOM 642 C C . GLU A 1 82 ? -6.953 8.123 8.311 1.00 96.62 82 GLU A C 1
ATOM 644 O O . GLU A 1 82 ? -7.751 9.006 7.986 1.00 96.62 82 GLU A O 1
ATOM 649 N N . CYS A 1 83 ? -7.283 6.836 8.306 1.00 96.25 83 CYS A N 1
ATOM 650 C CA . CYS A 1 83 ? -8.621 6.354 7.981 1.00 96.25 83 CYS A CA 1
ATOM 651 C C . CYS A 1 83 ? -8.962 5.065 8.738 1.00 96.25 83 CYS A C 1
ATOM 653 O O . CYS A 1 83 ? -8.121 4.479 9.425 1.00 96.25 83 CYS A O 1
ATOM 655 N N . ASP A 1 84 ? -10.217 4.629 8.636 1.00 96.06 84 ASP A N 1
ATOM 656 C CA . ASP A 1 84 ? -10.619 3.308 9.106 1.00 96.06 84 ASP A CA 1
ATOM 657 C C . ASP A 1 84 ? -10.134 2.223 8.128 1.00 96.06 84 ASP A C 1
ATOM 659 O O . ASP A 1 84 ? -10.267 2.339 6.907 1.00 96.06 84 ASP A O 1
ATOM 663 N N . LEU A 1 85 ? -9.556 1.151 8.668 1.00 95.06 85 LEU A N 1
ATOM 664 C CA . LEU A 1 85 ? -9.033 0.032 7.887 1.00 95.06 85 LEU A CA 1
ATOM 665 C C . LEU A 1 85 ? -10.149 -0.716 7.144 1.00 95.06 85 LEU A C 1
ATOM 667 O O . LEU A 1 85 ? -9.929 -1.205 6.037 1.00 95.06 85 LEU A O 1
ATOM 671 N N . GLY A 1 86 ? -11.340 -0.814 7.736 1.00 95.38 86 GLY A N 1
ATOM 672 C CA . GLY A 1 86 ? -12.516 -1.398 7.102 1.00 95.38 86 GLY A CA 1
ATOM 673 C C . GLY A 1 86 ? -12.965 -0.588 5.890 1.00 95.38 86 GLY A C 1
ATOM 674 O O . GLY A 1 86 ? -13.194 -1.175 4.832 1.00 95.38 86 GLY A O 1
ATOM 675 N N . ASP A 1 87 ? -12.999 0.739 6.014 1.00 96.44 87 ASP A N 1
ATOM 676 C CA . ASP A 1 87 ? -13.316 1.640 4.900 1.00 96.44 87 ASP A CA 1
ATOM 677 C C . ASP A 1 87 ? -12.274 1.539 3.777 1.00 96.44 87 ASP A C 1
ATOM 679 O O . ASP A 1 87 ? -12.635 1.455 2.602 1.00 96.44 87 ASP A O 1
ATOM 683 N N . LEU A 1 88 ? -10.982 1.459 4.118 1.00 96.62 88 LEU A N 1
ATOM 684 C CA . LEU A 1 88 ? -9.913 1.254 3.135 1.00 96.62 88 LEU A CA 1
ATOM 685 C C . LEU A 1 88 ? -10.071 -0.079 2.384 1.00 96.62 88 LEU A C 1
ATOM 687 O O . LEU A 1 88 ? -9.981 -0.119 1.156 1.00 96.62 88 LEU A O 1
ATOM 691 N N . ILE A 1 89 ? -10.338 -1.173 3.105 1.00 96.00 89 ILE A N 1
ATOM 692 C CA . ILE A 1 89 ? -10.593 -2.494 2.512 1.00 96.00 89 ILE A CA 1
ATOM 693 C C . ILE A 1 89 ? -11.813 -2.443 1.583 1.00 96.00 89 ILE A C 1
ATOM 695 O O . ILE A 1 89 ? -11.768 -2.989 0.478 1.00 96.00 89 ILE A O 1
ATOM 699 N N . ALA A 1 90 ? -12.894 -1.789 2.015 1.00 96.31 90 ALA A N 1
ATOM 700 C CA . ALA A 1 90 ? -14.111 -1.645 1.226 1.00 96.31 90 ALA A CA 1
ATOM 701 C C . ALA A 1 90 ? -13.864 -0.837 -0.057 1.00 96.31 90 ALA A C 1
ATOM 703 O O . ALA A 1 90 ? -14.312 -1.246 -1.128 1.00 96.31 90 ALA A O 1
ATOM 704 N N . ALA A 1 91 ? -13.095 0.252 0.023 1.00 96.25 91 ALA A N 1
ATOM 705 C CA . ALA A 1 91 ? -12.730 1.066 -1.133 1.00 96.25 91 ALA A CA 1
ATOM 706 C C . ALA A 1 91 ? -11.899 0.278 -2.162 1.00 9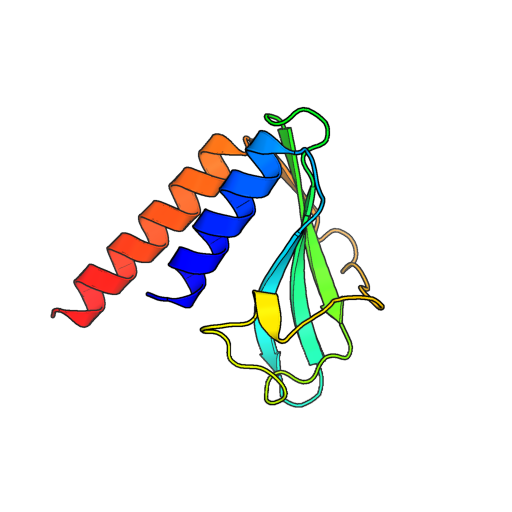6.25 91 ALA A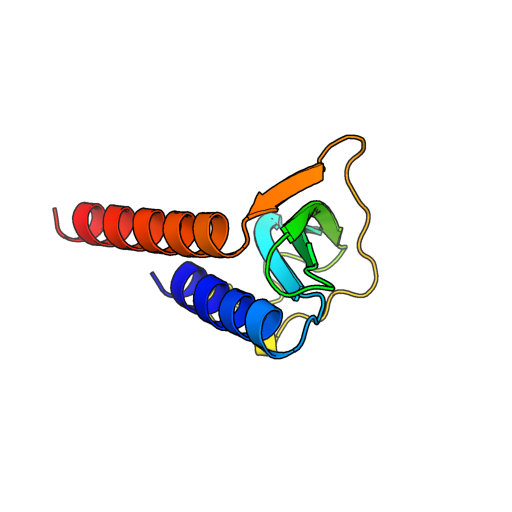 C 1
ATOM 708 O O . ALA A 1 91 ? -12.164 0.347 -3.363 1.00 96.25 91 ALA A O 1
ATOM 709 N N . VAL A 1 92 ? -10.932 -0.531 -1.711 1.00 95.69 92 VAL A N 1
ATOM 710 C CA . VAL A 1 92 ? -10.144 -1.404 -2.603 1.00 95.69 92 VAL A CA 1
ATOM 711 C C . VAL A 1 92 ? -11.035 -2.436 -3.299 1.00 95.69 92 VAL A C 1
ATOM 713 O O . VAL A 1 92 ? -10.906 -2.637 -4.510 1.00 95.69 92 VAL A O 1
ATOM 716 N N . ALA A 1 93 ? -11.962 -3.060 -2.565 1.00 94.81 93 ALA A N 1
ATOM 717 C CA . ALA A 1 93 ? -12.910 -4.017 -3.134 1.00 94.81 93 ALA A CA 1
ATOM 718 C C . ALA A 1 93 ? -13.833 -3.358 -4.172 1.00 94.81 93 ALA A C 1
ATOM 720 O O . ALA A 1 93 ? -13.998 -3.889 -5.269 1.00 94.81 93 ALA A O 1
ATOM 721 N N . GLN A 1 94 ? -14.365 -2.171 -3.867 1.00 95.00 94 GLN A N 1
ATOM 722 C CA . GLN A 1 94 ? -15.212 -1.413 -4.785 1.00 95.00 94 GLN A CA 1
ATOM 723 C C . GLN A 1 94 ? -14.474 -1.049 -6.078 1.00 95.00 94 GLN A C 1
ATOM 725 O O . GLN A 1 94 ? -15.010 -1.257 -7.167 1.00 95.00 94 GLN A O 1
ATOM 730 N N . ASN A 1 95 ? -13.235 -0.559 -5.976 1.00 93.38 95 ASN A N 1
ATOM 731 C CA . ASN A 1 95 ? -12.420 -0.238 -7.146 1.00 93.38 95 ASN A CA 1
ATOM 732 C C . ASN A 1 95 ? -12.187 -1.481 -8.009 1.00 93.38 95 ASN A C 1
ATOM 734 O O . ASN A 1 95 ? -12.392 -1.439 -9.220 1.00 93.38 95 ASN A O 1
ATOM 738 N N . ARG A 1 96 ? -11.821 -2.613 -7.395 1.00 93.12 96 ARG A N 1
ATOM 739 C CA . ARG A 1 96 ? -11.642 -3.884 -8.108 1.00 93.12 96 ARG A CA 1
ATOM 740 C C . ARG A 1 96 ? -12.889 -4.282 -8.889 1.00 93.12 96 ARG A C 1
ATOM 742 O O . ARG A 1 96 ? -12.760 -4.675 -10.049 1.00 93.12 96 ARG A O 1
ATOM 749 N N . ASP A 1 97 ? -14.054 -4.210 -8.257 1.00 92.44 97 ASP A N 1
ATOM 750 C CA . ASP A 1 97 ? -15.313 -4.621 -8.872 1.00 92.44 97 ASP A CA 1
ATOM 751 C C . ASP A 1 97 ? -15.695 -3.674 -10.024 1.00 92.44 97 ASP A C 1
ATOM 753 O O . ASP A 1 97 ? -16.114 -4.143 -11.081 1.00 92.44 97 ASP A O 1
ATOM 757 N N . SER A 1 98 ? -15.442 -2.367 -9.878 1.00 91.75 98 SER A N 1
ATOM 758 C CA . SER A 1 98 ? -15.621 -1.377 -10.953 1.00 91.75 98 SER A CA 1
ATOM 759 C C . SER A 1 98 ? -14.780 -1.713 -12.189 1.00 91.75 98 SER A C 1
ATOM 761 O O . SER A 1 98 ? -15.315 -1.812 -13.290 1.00 91.75 98 SER A O 1
ATOM 763 N N . PHE A 1 99 ? -13.480 -1.982 -12.018 1.00 87.19 99 PHE A N 1
ATOM 764 C CA . PHE A 1 99 ? -12.601 -2.331 -13.143 1.00 87.19 99 PHE A CA 1
ATOM 765 C C . PHE A 1 99 ? -12.967 -3.665 -13.809 1.00 87.19 99 PHE A C 1
ATOM 767 O O . PHE A 1 99 ? -12.721 -3.854 -14.999 1.00 87.19 99 PHE A O 1
ATOM 774 N N . ALA A 1 100 ? -13.538 -4.613 -13.061 1.00 85.19 100 ALA A N 1
ATOM 775 C CA . ALA A 1 100 ? -13.996 -5.882 -13.624 1.00 85.19 100 ALA A CA 1
ATOM 776 C C . ALA A 1 100 ? -15.230 -5.708 -14.530 1.00 85.19 100 ALA A C 1
ATOM 778 O O . ALA A 1 100 ? -15.351 -6.404 -15.542 1.00 85.19 100 ALA A O 1
ATOM 779 N N . LEU A 1 101 ? -16.123 -4.777 -14.182 1.00 80.88 101 LEU A N 1
ATOM 780 C CA . LEU A 1 101 ? -17.287 -4.422 -14.996 1.00 80.88 101 LEU A CA 1
ATOM 781 C C . LEU A 1 101 ? -16.870 -3.703 -16.286 1.00 80.88 101 LEU A C 1
ATOM 783 O O . LEU A 1 101 ? -17.355 -4.061 -17.361 1.00 80.88 101 LEU A O 1
ATOM 787 N N . ASP A 1 102 ? -15.917 -2.771 -16.197 1.00 77.81 102 ASP A N 1
ATOM 788 C CA . ASP A 1 102 ? -15.390 -2.049 -17.363 1.00 77.81 102 ASP A CA 1
ATOM 789 C C . ASP A 1 102 ? -14.677 -2.984 -18.353 1.00 77.81 102 ASP A C 1
ATOM 791 O O . ASP A 1 102 ? -14.817 -2.831 -19.561 1.00 77.81 102 ASP A O 1
ATOM 795 N N . ALA A 1 103 ? -13.956 -3.999 -17.864 1.00 69.81 103 ALA A N 1
ATOM 796 C CA . ALA A 1 103 ? -13.265 -4.979 -18.710 1.00 69.81 103 ALA A CA 1
ATOM 797 C C . ALA A 1 103 ? -14.199 -5.994 -19.402 1.00 69.81 103 ALA A C 1
ATOM 799 O O . ALA A 1 103 ? -13.751 -6.750 -20.264 1.00 69.81 103 ALA A O 1
ATOM 800 N N . SER A 1 104 ? -15.471 -6.047 -18.999 1.00 68.62 104 SER A N 1
ATOM 801 C CA . SER A 1 104 ? -16.487 -6.951 -19.558 1.00 68.62 104 SER A CA 1
ATOM 802 C C . SER A 1 104 ? -17.413 -6.262 -20.574 1.00 68.62 104 SER A C 1
ATOM 804 O O . SER A 1 104 ? -18.334 -6.910 -21.077 1.00 68.62 104 SER A O 1
ATOM 806 N N . SER A 1 105 ? -17.189 -4.968 -20.838 1.00 54.72 105 SER A N 1
ATOM 807 C CA . SER A 1 105 ? -17.957 -4.115 -21.761 1.00 54.72 105 SER A CA 1
ATOM 808 C C . SER A 1 105 ? -17.206 -3.892 -23.072 1.00 54.72 105 SER A C 1
ATOM 810 O O . SER A 1 105 ? -17.885 -3.836 -24.121 1.00 54.72 105 SER A O 1
#